Protein AF-A0A0L1J4V7-F1 (afdb_monomer)

pLDDT: mean 89.65, std 10.95, range [54.41, 98.38]

InterPro domains:
  IPR006683 Thioesterase domain [PF03061] (86-127)
  IPR029069 HotDog domain superfamily [SSF54637] (64-128)
  IPR052061 Post-transcriptional expression and antimicrobial biosynthesis protein [PTHR47260] (4-129)

Nearest PDB structures (foldseek):
  4v4w-assembly1_AQ  TM=3.925E-01  e=7.887E+00  Escherichia coli
  2qux-assembly5_N  TM=2.599E-01  e=7.887E+00  Pseudomonas phage PP7

Mean predicted aligned error: 4.89 Å

Structure (mmCIF, N/CA/C/O backbone):
data_AF-A0A0L1J4V7-F1
#
_entry.id   AF-A0A0L1J4V7-F1
#
loop_
_atom_site.group_PDB
_atom_site.id
_atom_site.type_symbol
_atom_site.label_atom_id
_atom_site.label_alt_id
_atom_site.label_comp_id
_atom_site.label_asym_id
_atom_site.label_entity_id
_atom_site.label_seq_id
_atom_site.pdbx_PDB_ins_code
_atom_site.Cartn_x
_atom_site.Cartn_y
_atom_site.Cartn_z
_atom_site.occupancy
_atom_site.B_iso_or_equiv
_atom_site.auth_seq_id
_atom_site.auth_comp_id
_atom_site.auth_asym_id
_atom_site.auth_atom_id
_atom_site.pdbx_PDB_model_num
ATOM 1 N N . MET A 1 1 ? -22.668 7.312 -6.102 1.00 55.62 1 MET A N 1
ATOM 2 C CA . MET A 1 1 ? -22.180 7.017 -4.737 1.00 55.62 1 MET A CA 1
ATOM 3 C C . MET A 1 1 ? -21.210 8.122 -4.354 1.00 55.62 1 MET A C 1
ATOM 5 O O . MET A 1 1 ? -20.442 8.531 -5.218 1.00 55.62 1 MET A O 1
ATOM 9 N N . SER A 1 2 ? -21.307 8.669 -3.142 1.00 59.50 2 SER A N 1
ATOM 10 C CA . SER A 1 2 ? -20.359 9.687 -2.667 1.00 59.50 2 SER A CA 1
ATOM 11 C C . SER A 1 2 ? -19.008 9.017 -2.413 1.00 59.50 2 SER A C 1
ATOM 13 O O . SER A 1 2 ? -18.972 7.986 -1.751 1.00 59.50 2 SER A O 1
ATOM 15 N N . ARG A 1 3 ? -17.918 9.555 -2.969 1.00 74.75 3 ARG A N 1
ATOM 16 C CA . ARG A 1 3 ? -16.557 9.065 -2.712 1.00 74.75 3 ARG A CA 1
ATOM 17 C C . ARG A 1 3 ? -16.031 9.768 -1.466 1.00 74.75 3 ARG A C 1
ATOM 19 O O . ARG A 1 3 ? -15.760 10.965 -1.511 1.00 74.75 3 ARG A O 1
ATOM 26 N N . GLN A 1 4 ? -15.934 9.040 -0.359 1.00 83.56 4 GLN A N 1
ATOM 27 C CA . GLN A 1 4 ? -15.401 9.539 0.906 1.00 83.56 4 GLN A CA 1
ATOM 28 C C . GLN A 1 4 ? -14.139 8.753 1.265 1.00 83.56 4 GLN A C 1
ATOM 30 O O . GLN A 1 4 ? -14.106 7.534 1.128 1.00 83.56 4 GLN A O 1
ATOM 35 N N . GLU A 1 5 ? -13.079 9.448 1.671 1.00 89.25 5 GLU A N 1
ATOM 36 C CA . GLU A 1 5 ? -11.852 8.805 2.149 1.00 89.25 5 GLU A CA 1
ATOM 37 C C . GLU A 1 5 ? -11.998 8.508 3.648 1.00 89.25 5 GLU A C 1
ATOM 39 O O . GLU A 1 5 ? -12.147 9.425 4.461 1.00 89.25 5 GLU A O 1
ATOM 44 N N . HIS A 1 6 ? -11.949 7.234 4.034 1.00 92.94 6 HIS A N 1
ATOM 45 C CA . HIS A 1 6 ? -12.172 6.788 5.414 1.00 92.94 6 HIS A CA 1
ATOM 46 C C . HIS A 1 6 ? -10.882 6.787 6.246 1.00 92.94 6 HIS A C 1
ATOM 48 O O . HIS A 1 6 ? -10.554 5.800 6.894 1.00 92.94 6 HIS A O 1
ATOM 54 N N . LEU A 1 7 ? -10.131 7.896 6.269 1.00 92.12 7 LEU A N 1
ATOM 55 C CA . LEU A 1 7 ? -8.852 7.991 7.010 1.00 92.12 7 LEU A CA 1
ATOM 56 C C . LEU A 1 7 ? -8.977 7.663 8.512 1.00 92.12 7 LEU A C 1
ATOM 58 O O . LEU A 1 7 ? -7.997 7.272 9.147 1.00 92.12 7 LEU A O 1
ATOM 62 N N . ILE A 1 8 ? -10.187 7.783 9.066 1.00 94.56 8 ILE A N 1
ATOM 63 C CA . ILE A 1 8 ? -10.526 7.372 10.434 1.00 94.56 8 ILE A CA 1
ATOM 64 C C . ILE A 1 8 ? -10.275 5.874 10.691 1.00 94.56 8 ILE A C 1
ATOM 66 O O . ILE A 1 8 ? -10.011 5.489 11.828 1.00 94.56 8 ILE A O 1
ATOM 70 N N . ASP A 1 9 ? -10.271 5.033 9.650 1.00 95.44 9 ASP A N 1
ATOM 71 C CA . ASP A 1 9 ? -9.957 3.602 9.750 1.00 95.44 9 ASP A CA 1
ATOM 72 C C . ASP A 1 9 ? -8.543 3.349 10.303 1.00 95.44 9 ASP A C 1
ATOM 74 O O . ASP A 1 9 ? -8.266 2.282 10.847 1.00 95.44 9 ASP A O 1
ATOM 78 N N . PHE A 1 10 ? -7.634 4.323 10.198 1.00 95.62 10 PHE A N 1
ATOM 79 C CA . PHE A 1 10 ? -6.272 4.212 10.718 1.00 95.62 10 PHE A CA 1
ATOM 80 C C . PHE A 1 10 ? -6.145 4.602 12.197 1.00 95.62 10 PHE A C 1
ATOM 82 O O . PHE A 1 10 ? -5.119 4.319 12.819 1.00 95.62 10 PHE A O 1
ATOM 89 N N . THR A 1 11 ? -7.154 5.252 12.781 1.00 96.38 11 THR A N 1
ATOM 90 C CA . THR A 1 11 ? -7.130 5.738 14.172 1.00 96.38 11 THR A CA 1
ATOM 91 C C . THR A 1 11 ? -6.989 4.627 15.216 1.00 96.38 11 THR A C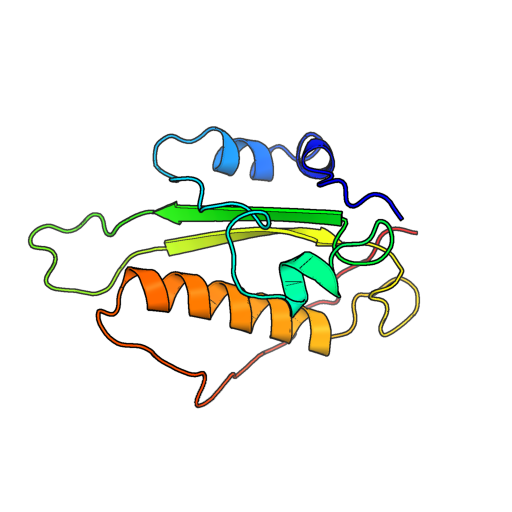 1
ATOM 93 O O . THR A 1 11 ? -6.191 4.805 16.137 1.00 96.38 11 THR A O 1
ATOM 96 N N . PRO A 1 12 ? -7.664 3.467 15.093 1.00 97.06 12 PRO A N 1
ATOM 97 C CA . PRO A 1 12 ? -7.548 2.391 16.079 1.00 97.06 12 PRO A CA 1
ATOM 98 C C . PRO A 1 12 ? -6.166 1.724 16.145 1.00 97.06 12 PRO A C 1
ATOM 100 O O . PRO A 1 12 ? -5.911 0.957 17.071 1.00 97.06 12 PRO A O 1
ATOM 103 N N . TYR A 1 13 ? -5.279 1.977 15.176 1.00 96.75 13 TYR A N 1
ATOM 104 C CA . TYR A 1 13 ? -4.004 1.279 15.032 1.00 96.75 13 TYR A CA 1
ATOM 105 C C . TYR A 1 13 ? -2.824 2.185 15.424 1.00 96.75 13 TYR A C 1
ATOM 107 O O . TYR A 1 13 ? -2.439 3.062 14.645 1.00 96.75 13 TYR A O 1
ATOM 115 N N . PRO A 1 14 ? -2.173 1.961 16.586 1.00 97.44 14 PRO A N 1
ATOM 116 C CA . PRO A 1 14 ? -1.080 2.821 17.049 1.00 97.44 14 PRO A CA 1
ATOM 117 C C . PRO A 1 14 ? 0.094 2.909 16.068 1.00 97.44 14 PRO A C 1
ATOM 119 O O . PRO A 1 14 ? 0.703 3.965 15.923 1.00 97.44 14 PRO A O 1
ATOM 122 N N . TRP A 1 15 ? 0.391 1.819 15.357 1.00 96.06 15 TRP A N 1
ATOM 123 C CA . TRP A 1 15 ? 1.467 1.784 14.365 1.00 96.06 15 TRP A CA 1
ATOM 124 C C . TRP A 1 15 ? 1.175 2.682 13.149 1.00 96.06 15 TRP A C 1
ATOM 126 O O . TRP A 1 15 ? 2.095 3.309 12.627 1.00 96.06 15 TRP A O 1
ATOM 136 N N . CYS A 1 16 ? -0.093 2.820 12.739 1.00 96.81 16 CYS A N 1
ATOM 137 C CA . CYS A 1 16 ? -0.486 3.787 11.712 1.00 96.81 16 CYS A CA 1
ATOM 138 C C . CYS A 1 16 ? -0.269 5.214 12.215 1.00 96.81 16 CYS A C 1
ATOM 140 O O . CYS A 1 16 ? 0.313 6.041 11.517 1.00 96.81 16 CYS A O 1
ATOM 142 N N . GLN A 1 17 ? -0.695 5.495 13.450 1.00 96.19 17 GLN A N 1
ATOM 143 C CA . GLN A 1 17 ? -0.568 6.824 14.050 1.00 96.19 17 GLN A CA 1
ATOM 144 C C . GLN A 1 17 ? 0.895 7.261 14.187 1.00 96.19 17 GLN A C 1
ATOM 146 O O . GLN A 1 17 ? 1.203 8.427 13.952 1.00 96.19 17 GLN A O 1
ATOM 151 N N . GLN A 1 18 ? 1.813 6.338 14.490 1.00 95.50 18 GLN A N 1
ATOM 152 C CA . GLN A 1 18 ? 3.257 6.613 14.506 1.00 95.50 18 GLN A CA 1
ATOM 153 C C . GLN A 1 18 ? 3.800 7.080 13.149 1.00 95.50 18 GLN A C 1
ATOM 155 O O . GLN A 1 18 ? 4.692 7.923 13.113 1.00 95.50 18 GLN A O 1
ATOM 160 N N . ILE A 1 19 ? 3.279 6.550 12.039 1.00 94.62 19 ILE A N 1
ATOM 161 C CA . ILE A 1 19 ? 3.656 6.996 10.691 1.00 94.62 19 ILE A CA 1
ATOM 162 C C . ILE A 1 19 ? 3.030 8.365 10.412 1.00 94.62 19 ILE A C 1
ATOM 164 O O . ILE A 1 19 ? 3.751 9.302 10.087 1.00 94.62 19 ILE A O 1
ATOM 168 N N . ILE A 1 20 ? 1.715 8.491 10.618 1.00 94.62 20 ILE A N 1
ATOM 169 C CA . ILE A 1 20 ? 0.927 9.695 10.305 1.00 94.62 20 ILE A CA 1
ATOM 170 C C . ILE A 1 20 ? 1.428 10.934 11.064 1.00 94.62 20 ILE A C 1
ATOM 172 O O . ILE A 1 20 ? 1.464 12.027 10.509 1.00 94.62 20 ILE A O 1
ATOM 176 N N . SER A 1 21 ? 1.791 10.776 12.338 1.00 94.81 21 SER A N 1
ATOM 177 C CA . SER A 1 21 ? 2.207 11.887 13.208 1.00 94.81 21 SER A CA 1
ATOM 178 C C . SER A 1 21 ? 3.694 12.229 13.129 1.00 94.81 21 SER A C 1
ATOM 180 O O . SER A 1 21 ? 4.116 13.253 13.668 1.00 94.81 21 SER A O 1
ATOM 182 N N . SER A 1 22 ? 4.510 11.380 12.503 1.00 94.50 22 SER A N 1
ATOM 183 C CA . SER A 1 22 ? 5.955 11.564 12.516 1.00 94.50 22 SER A CA 1
ATOM 184 C C . SER A 1 22 ? 6.385 12.604 11.477 1.00 94.50 22 SER A C 1
ATOM 186 O O . SER A 1 22 ? 6.076 12.460 10.295 1.00 94.50 22 SER A O 1
ATOM 188 N N . PRO A 1 23 ? 7.174 13.621 11.872 1.00 93.31 23 PRO A N 1
ATOM 189 C CA . PRO A 1 23 ? 7.609 14.684 10.966 1.00 93.31 23 PRO A CA 1
ATOM 190 C C . PRO A 1 23 ? 8.630 14.209 9.924 1.00 93.31 23 PRO A C 1
ATOM 192 O O . PRO A 1 23 ? 8.929 14.937 8.985 1.00 93.31 23 PRO A O 1
ATOM 195 N N . SER A 1 24 ? 9.191 13.005 10.088 1.00 92.38 24 SER A N 1
ATOM 196 C CA . SER A 1 24 ? 10.079 12.400 9.090 1.00 92.38 24 SER A CA 1
ATOM 197 C C . SER A 1 24 ? 9.329 11.862 7.871 1.00 92.38 24 SER A C 1
ATOM 199 O O . SER A 1 24 ? 9.968 11.550 6.870 1.00 92.38 24 SER A O 1
ATOM 201 N N . TRP A 1 25 ? 8.010 11.695 7.975 1.00 94.19 25 TRP A N 1
ATOM 202 C CA . TRP A 1 25 ? 7.152 11.195 6.911 1.00 94.19 25 TRP A CA 1
ATOM 203 C C . TRP A 1 25 ? 6.386 12.361 6.303 1.00 94.19 25 TRP A C 1
ATOM 205 O O . TRP A 1 25 ? 5.542 12.972 6.950 1.00 94.19 25 TRP A O 1
ATOM 215 N N . HIS A 1 26 ? 6.676 12.669 5.044 1.00 92.62 26 HIS A N 1
ATOM 216 C CA . HIS A 1 26 ? 5.979 13.704 4.298 1.00 92.62 26 HIS A 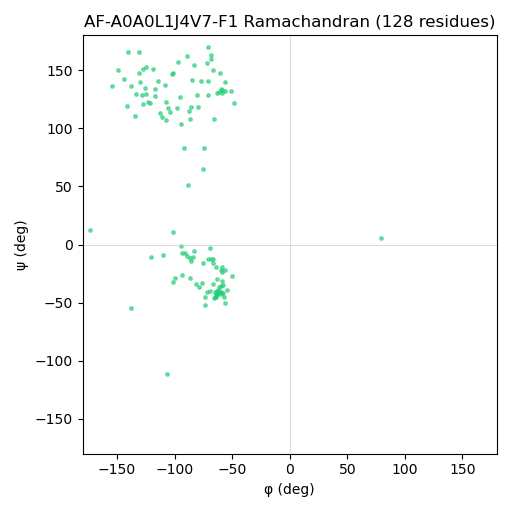CA 1
ATOM 217 C C . HIS A 1 26 ? 4.748 13.091 3.626 1.00 92.62 26 HIS A C 1
ATOM 219 O O . HIS A 1 26 ? 4.914 12.237 2.745 1.00 92.62 26 HIS A O 1
ATOM 225 N N . PRO A 1 27 ? 3.524 13.505 4.005 1.00 91.12 27 PRO A N 1
ATOM 226 C CA . PRO A 1 27 ? 2.314 13.038 3.347 1.00 91.12 27 PRO A CA 1
ATOM 227 C C . PRO A 1 27 ? 2.392 13.319 1.851 1.00 91.12 27 PRO A C 1
ATOM 229 O O . PRO A 1 27 ? 2.761 14.421 1.435 1.00 91.12 27 PRO A O 1
ATOM 232 N N . GLN A 1 28 ? 2.067 12.313 1.052 1.00 86.12 28 GLN A N 1
ATOM 233 C CA . GLN A 1 28 ? 1.947 12.473 -0.384 1.00 86.12 28 GLN A CA 1
ATOM 234 C C . GLN A 1 28 ? 0.574 13.017 -0.746 1.00 86.12 28 GLN A C 1
ATOM 236 O O . GLN A 1 28 ? -0.400 12.892 0.001 1.00 86.12 28 GLN A O 1
ATOM 241 N N . THR A 1 29 ? 0.525 13.677 -1.898 1.00 66.06 29 THR A N 1
ATOM 242 C CA . THR A 1 29 ? -0.699 14.215 -2.476 1.00 66.06 29 THR A CA 1
ATOM 243 C C . THR A 1 29 ? -1.783 13.136 -2.523 1.00 66.06 29 THR A C 1
ATOM 245 O O . THR A 1 29 ? -1.544 11.996 -2.911 1.00 66.06 29 THR A O 1
ATOM 248 N N . THR A 1 30 ? -2.980 13.493 -2.069 1.00 64.19 30 THR A N 1
ATOM 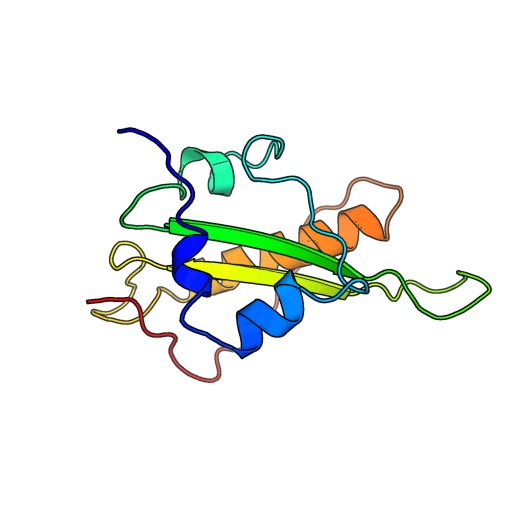249 C CA . THR A 1 30 ? -4.106 12.574 -1.879 1.00 64.19 30 THR A CA 1
ATOM 250 C C . THR A 1 30 ? -4.693 12.107 -3.214 1.00 64.19 30 THR A C 1
ATOM 252 O O . THR A 1 30 ? -4.431 12.679 -4.279 1.00 64.19 30 THR A O 1
ATOM 255 N N . ARG A 1 31 ? -5.589 11.111 -3.159 1.00 69.75 31 ARG A N 1
ATOM 256 C CA . ARG A 1 31 ? -6.367 10.632 -4.316 1.00 69.75 31 ARG A CA 1
ATOM 257 C C . ARG A 1 31 ? -7.064 11.739 -5.109 1.00 69.75 31 ARG A C 1
ATOM 259 O O . ARG A 1 31 ? -7.268 11.586 -6.303 1.00 69.75 31 ARG A O 1
ATOM 266 N N . SER A 1 32 ? -7.395 12.872 -4.492 1.00 65.31 32 SER A N 1
ATOM 267 C CA . SER A 1 32 ? -8.010 14.005 -5.197 1.00 65.31 32 SER A CA 1
ATOM 268 C C . SER A 1 32 ? -7.078 14.710 -6.189 1.00 65.31 32 SER A C 1
ATOM 270 O O . SER A 1 32 ? -7.543 15.520 -6.983 1.00 65.31 32 SER A O 1
ATOM 272 N N . THR A 1 33 ? -5.777 14.429 -6.138 1.00 69.31 33 THR A N 1
ATOM 273 C CA . THR A 1 33 ? -4.750 15.051 -6.991 1.00 69.31 33 THR A CA 1
ATOM 274 C C . THR A 1 33 ? -3.975 14.050 -7.847 1.00 69.31 33 THR A C 1
ATOM 276 O O . THR A 1 33 ? -3.260 14.463 -8.755 1.00 69.31 33 THR A O 1
ATOM 279 N N . SER A 1 34 ? -4.137 12.747 -7.595 1.00 80.00 34 SER A N 1
ATOM 280 C CA . SER A 1 34 ? -3.526 11.691 -8.405 1.00 80.00 34 SER A CA 1
ATOM 281 C C . SER A 1 34 ? -4.285 11.489 -9.721 1.00 80.00 34 SER A C 1
ATOM 283 O O . SER A 1 34 ? -5.517 11.503 -9.765 1.00 80.00 34 SER A O 1
ATOM 285 N N . THR A 1 35 ? -3.546 11.261 -10.806 1.00 81.56 35 THR A N 1
ATOM 286 C CA . THR A 1 35 ? -4.096 10.909 -12.125 1.00 81.56 35 THR A CA 1
ATOM 287 C C . THR A 1 35 ? -4.404 9.413 -12.255 1.00 81.56 35 THR A C 1
ATOM 289 O O . THR A 1 35 ? -5.006 8.997 -13.249 1.00 81.56 35 THR A O 1
ATOM 292 N N . ASN A 1 36 ? -4.052 8.597 -11.253 1.00 86.62 36 ASN A N 1
ATOM 293 C CA . ASN A 1 36 ? -4.287 7.157 -11.252 1.00 86.62 36 ASN A CA 1
ATOM 294 C C . ASN A 1 36 ? -5.772 6.822 -11.000 1.00 86.62 36 ASN A C 1
ATOM 296 O O . ASN A 1 36 ? -6.189 6.489 -9.889 1.00 86.62 36 ASN A O 1
ATOM 300 N N . ARG A 1 37 ? -6.587 6.862 -12.062 1.00 90.19 37 ARG A N 1
ATOM 301 C CA . ARG A 1 37 ? -8.041 6.588 -12.017 1.00 90.19 37 ARG A CA 1
ATOM 302 C C . ARG A 1 37 ? -8.407 5.198 -11.494 1.00 90.19 37 ARG A C 1
ATOM 304 O O . ARG A 1 37 ? -9.538 4.987 -11.048 1.00 90.19 37 ARG A O 1
ATOM 311 N N . LEU A 1 38 ? -7.477 4.246 -11.507 1.00 91.75 38 LEU A N 1
ATOM 312 C CA . LEU A 1 38 ? -7.702 2.945 -10.887 1.00 91.75 38 LEU A CA 1
ATOM 313 C C . LEU A 1 38 ? -7.895 3.104 -9.374 1.00 91.75 38 LEU A C 1
ATOM 315 O O . LEU A 1 38 ? -8.874 2.595 -8.834 1.00 91.75 38 LEU A O 1
ATOM 319 N N . PHE A 1 39 ? -7.050 3.897 -8.712 1.00 90.75 39 PHE A N 1
ATOM 320 C CA . PHE A 1 39 ? -7.134 4.164 -7.273 1.00 90.75 39 PHE A CA 1
ATOM 321 C C . PHE A 1 39 ? -8.067 5.323 -6.918 1.00 90.75 39 PHE A C 1
ATOM 323 O O . PHE A 1 39 ? -8.653 5.307 -5.839 1.00 90.75 39 PHE A O 1
ATOM 330 N N . THR A 1 40 ? -8.235 6.310 -7.803 1.00 89.38 40 THR A N 1
ATOM 331 C CA . THR A 1 40 ? -9.048 7.512 -7.537 1.00 89.38 40 THR A CA 1
ATOM 332 C C . THR A 1 40 ? -10.497 7.399 -8.019 1.00 89.38 40 THR A C 1
ATOM 334 O O . THR A 1 40 ? -11.325 8.257 -7.714 1.00 89.38 40 THR A O 1
ATOM 337 N N . GLU A 1 41 ? -10.854 6.332 -8.739 1.00 89.19 41 GLU A N 1
ATOM 338 C CA . GLU A 1 41 ? -12.234 6.107 -9.179 1.00 89.19 41 GLU A CA 1
ATOM 339 C C . GLU A 1 41 ? -12.691 4.660 -9.032 1.00 89.19 41 GLU A C 1
ATOM 341 O O . GLU A 1 41 ? -13.724 4.421 -8.413 1.00 89.19 41 GLU A O 1
ATOM 346 N N . THR A 1 42 ? -11.951 3.706 -9.603 1.00 93.25 42 THR A N 1
ATOM 347 C CA . THR A 1 42 ? -12.411 2.309 -9.720 1.00 93.25 42 THR A CA 1
ATOM 348 C C . THR A 1 42 ? -12.374 1.584 -8.377 1.00 93.25 42 THR A C 1
ATOM 350 O O . THR A 1 42 ? -13.332 0.916 -8.001 1.00 93.25 42 THR A O 1
ATOM 353 N N . LEU A 1 43 ? -11.276 1.737 -7.635 1.00 94.31 43 LEU A N 1
ATOM 354 C CA . LEU A 1 43 ? -11.063 1.093 -6.342 1.00 94.31 43 LEU A CA 1
ATOM 355 C C . LEU A 1 43 ? -11.475 1.976 -5.161 1.00 94.31 43 LEU A C 1
ATOM 357 O O . LEU A 1 43 ? -11.398 1.510 -4.025 1.00 94.31 43 LEU A O 1
ATOM 361 N N . TRP A 1 44 ? -11.947 3.203 -5.395 1.00 92.62 44 TRP A N 1
ATOM 362 C CA . TRP A 1 44 ? -12.408 4.101 -4.336 1.00 92.62 44 TRP A CA 1
ATOM 363 C C . TRP A 1 44 ? -13.912 3.953 -4.091 1.00 92.62 44 TRP A C 1
ATOM 365 O O . TRP A 1 44 ? -14.739 4.720 -4.592 1.00 92.62 44 TRP A O 1
ATOM 375 N N . THR A 1 45 ? -14.257 2.948 -3.292 1.00 92.69 45 THR A N 1
ATOM 376 C CA . THR A 1 45 ? -15.621 2.694 -2.818 1.00 92.69 45 THR A CA 1
ATOM 377 C C . THR A 1 45 ? -15.591 2.243 -1.359 1.00 92.69 45 THR A C 1
ATOM 379 O O . THR A 1 45 ? -14.546 1.824 -0.858 1.00 92.69 45 THR A O 1
ATOM 382 N N . ASP A 1 46 ? -16.749 2.257 -0.699 1.00 92.94 46 ASP A N 1
ATOM 383 C CA . ASP A 1 46 ? -16.892 1.788 0.686 1.00 92.94 46 ASP A CA 1
ATOM 384 C C . ASP A 1 46 ? -16.667 0.276 0.847 1.00 92.94 46 ASP A C 1
ATOM 386 O O . ASP A 1 46 ? -16.455 -0.198 1.959 1.00 92.94 46 ASP A O 1
ATOM 390 N N . VAL A 1 47 ? -16.695 -0.490 -0.248 1.00 94.31 47 VAL A N 1
ATOM 391 C CA . VAL A 1 47 ? -16.509 -1.949 -0.225 1.00 94.31 47 VAL A CA 1
ATOM 392 C C . VAL A 1 47 ? -15.184 -2.393 -0.842 1.00 94.31 47 VAL A C 1
ATOM 394 O O . VAL A 1 47 ? -14.833 -3.557 -0.706 1.00 94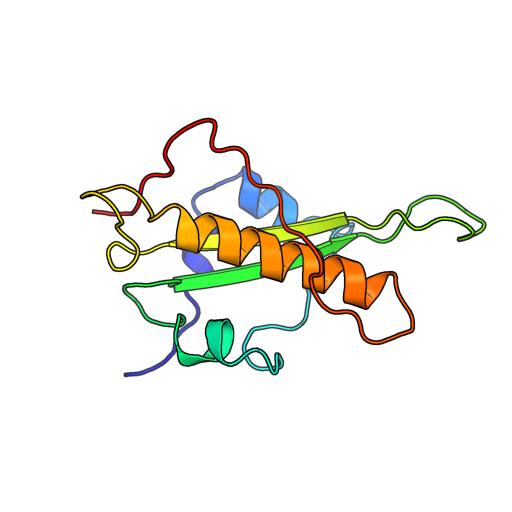.31 47 VAL A O 1
ATOM 397 N N . THR A 1 48 ? -14.427 -1.497 -1.482 1.00 95.56 48 THR A N 1
ATOM 398 C CA . THR A 1 48 ? -13.111 -1.798 -2.070 1.00 95.56 48 THR A CA 1
ATOM 399 C C . THR A 1 48 ? -11.982 -1.198 -1.232 1.00 95.56 48 THR A C 1
ATOM 401 O O . THR A 1 48 ? -11.752 -1.660 -0.121 1.00 95.56 48 THR A O 1
ATOM 404 N N . ILE A 1 49 ? -11.250 -0.192 -1.717 1.00 95.19 49 ILE A N 1
ATOM 405 C CA . ILE A 1 49 ? -10.256 0.523 -0.918 1.00 95.19 49 ILE A CA 1
ATOM 406 C C . ILE A 1 49 ? -10.908 1.773 -0.324 1.00 95.19 49 ILE A C 1
ATOM 408 O O . ILE A 1 49 ? -11.065 2.796 -1.001 1.00 95.19 49 ILE A O 1
ATOM 412 N N . ARG A 1 50 ? -11.227 1.684 0.967 1.00 94.62 50 ARG A N 1
ATOM 413 C CA . ARG A 1 50 ? -11.957 2.698 1.740 1.00 94.62 50 ARG A CA 1
ATOM 414 C C . ARG A 1 50 ? -11.086 3.896 2.112 1.00 94.62 50 ARG A C 1
ATOM 416 O O . ARG A 1 50 ? -11.581 5.018 2.183 1.00 94.62 50 ARG A O 1
ATOM 423 N N . ALA A 1 51 ? -9.797 3.655 2.345 1.00 93.00 51 ALA A N 1
ATOM 424 C CA . ALA A 1 51 ? -8.827 4.687 2.693 1.00 93.00 51 ALA A CA 1
ATOM 425 C C . ALA A 1 51 ? -7.453 4.396 2.079 1.00 93.00 51 ALA A C 1
ATOM 427 O O . ALA A 1 51 ? -7.018 3.242 2.053 1.00 93.00 51 ALA A O 1
ATOM 428 N N . HIS A 1 52 ? -6.763 5.441 1.637 1.00 90.94 52 HIS A N 1
ATOM 429 C CA . HIS A 1 52 ? -5.405 5.398 1.100 1.00 90.94 52 HIS A CA 1
ATOM 430 C C . HIS A 1 52 ? -4.611 6.618 1.573 1.00 90.94 52 HIS A C 1
ATOM 432 O O . HIS A 1 52 ? -4.969 7.755 1.260 1.00 90.94 52 HIS A O 1
ATOM 438 N N . ALA A 1 53 ? -3.522 6.396 2.305 1.00 91.62 53 ALA A N 1
ATOM 439 C CA . ALA A 1 53 ? -2.635 7.460 2.767 1.00 91.62 53 ALA A CA 1
ATOM 440 C C . ALA A 1 53 ? -1.176 7.071 2.532 1.00 91.62 53 ALA A C 1
ATOM 442 O O . ALA A 1 53 ? -0.664 6.163 3.189 1.00 91.62 53 ALA A O 1
ATOM 443 N N . SER A 1 54 ? -0.527 7.761 1.597 1.00 92.69 54 SER A N 1
ATOM 444 C CA . SER A 1 54 ? 0.878 7.541 1.273 1.00 92.69 54 SER A CA 1
ATOM 445 C C . SER A 1 54 ? 1.780 8.596 1.908 1.00 92.69 54 SER A C 1
ATOM 447 O O . SER A 1 54 ? 1.396 9.756 2.086 1.00 92.69 54 SER A O 1
ATOM 449 N N . PHE A 1 55 ? 2.990 8.181 2.262 1.00 94.06 55 PHE A N 1
ATOM 450 C CA . PHE A 1 55 ? 4.003 8.979 2.929 1.00 94.06 55 PHE A CA 1
ATOM 451 C C . PHE A 1 55 ? 5.366 8.696 2.313 1.00 94.06 55 PHE A C 1
ATOM 453 O O . PHE A 1 55 ? 5.736 7.540 2.139 1.00 94.06 55 PHE A O 1
ATOM 460 N N . TYR A 1 56 ? 6.147 9.741 2.066 1.00 94.12 56 TYR A N 1
ATOM 461 C CA . TYR A 1 56 ? 7.518 9.633 1.580 1.00 94.12 56 TYR A CA 1
ATOM 462 C C . TYR A 1 56 ? 8.491 10.154 2.627 1.00 94.12 56 TYR A C 1
ATOM 464 O O . TYR A 1 56 ? 8.245 11.178 3.270 1.00 94.12 56 TYR A O 1
ATOM 472 N N . LYS A 1 57 ? 9.623 9.480 2.761 1.00 93.31 57 LYS A N 1
ATOM 473 C CA . LYS A 1 57 ? 10.761 9.940 3.543 1.00 93.31 57 LYS A CA 1
ATOM 474 C C . LYS A 1 57 ? 11.980 10.038 2.623 1.00 93.31 57 LYS A C 1
ATOM 476 O O . LYS A 1 57 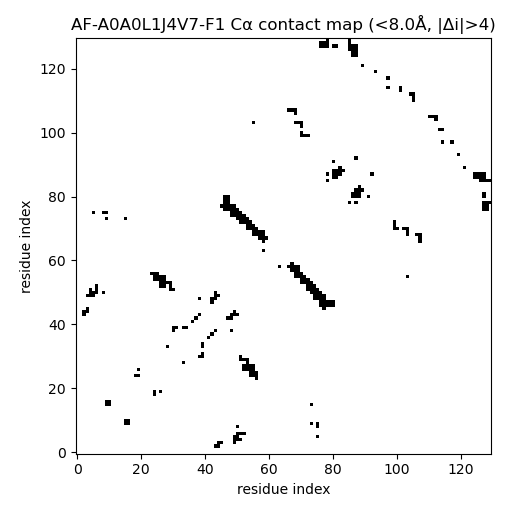? 12.353 9.018 2.046 1.00 93.31 57 LYS A O 1
ATOM 481 N N . PRO A 1 58 ? 12.610 11.219 2.494 1.00 89.62 58 PRO A N 1
ATOM 482 C CA . PRO A 1 58 ? 13.788 11.381 1.654 1.00 89.62 58 PRO A CA 1
ATOM 483 C C . PRO A 1 58 ? 15.004 10.630 2.220 1.00 89.62 58 PRO A C 1
ATOM 485 O O . PRO A 1 58 ? 15.055 10.359 3.429 1.00 89.62 58 PRO A O 1
ATOM 488 N N . PRO A 1 59 ? 16.012 10.339 1.377 1.00 85.62 59 PRO A N 1
ATOM 489 C CA . PRO A 1 59 ? 17.268 9.752 1.822 1.00 85.62 59 PRO A CA 1
ATOM 490 C C . PRO A 1 59 ? 17.941 10.614 2.899 1.00 85.62 59 PRO A C 1
ATOM 492 O O . PRO A 1 59 ? 17.982 11.840 2.806 1.00 85.62 59 PRO A O 1
ATOM 495 N N . THR A 1 60 ? 18.524 9.978 3.915 1.00 75.50 60 THR A N 1
ATOM 496 C CA . THR A 1 60 ? 19.250 10.672 4.996 1.00 75.50 60 THR A CA 1
ATOM 497 C C . THR A 1 60 ? 20.713 10.999 4.670 1.00 75.50 60 THR A C 1
ATOM 499 O O . THR A 1 60 ? 21.346 11.728 5.431 1.00 75.50 60 THR A O 1
ATOM 502 N N . ALA A 1 61 ? 21.280 10.467 3.582 1.00 65.88 61 ALA A N 1
ATOM 503 C CA . ALA A 1 61 ? 22.689 10.662 3.230 1.00 65.88 61 ALA A CA 1
ATOM 504 C C . ALA A 1 61 ? 22.930 11.972 2.453 1.00 65.88 61 ALA A C 1
ATOM 506 O O . ALA A 1 61 ? 22.135 12.366 1.603 1.0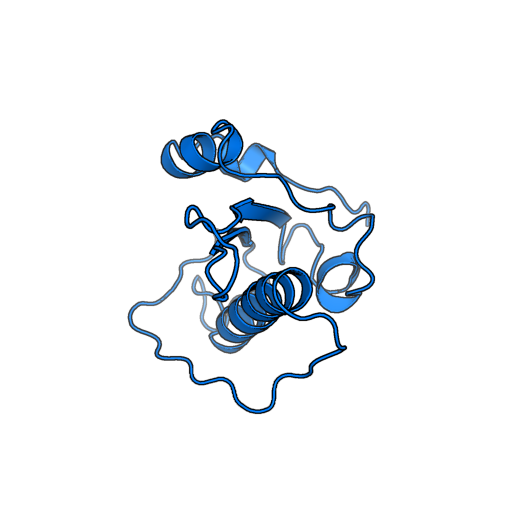0 65.88 61 ALA A O 1
ATOM 507 N N . SER A 1 62 ? 24.050 12.644 2.741 1.00 55.66 62 SER A N 1
ATOM 508 C CA . SER A 1 62 ? 24.566 13.790 1.978 1.00 55.66 62 SER A CA 1
ATOM 509 C C . SER A 1 62 ? 26.013 13.510 1.543 1.00 55.66 62 SER A C 1
ATOM 511 O O . SER A 1 62 ? 26.822 13.167 2.406 1.00 55.66 62 SER A O 1
ATOM 513 N N . PRO A 1 63 ? 26.375 13.680 0.255 1.00 59.41 63 PRO A N 1
ATOM 514 C CA . PRO A 1 63 ? 25.543 14.196 -0.835 1.00 59.41 63 PRO A CA 1
ATOM 515 C C . PRO A 1 63 ? 24.459 13.193 -1.288 1.00 59.41 63 PRO A C 1
ATOM 517 O O . PRO A 1 63 ? 24.626 11.991 -1.092 1.00 59.41 63 PRO A O 1
ATOM 520 N N . PRO A 1 64 ? 23.355 13.665 -1.901 1.00 58.06 64 PRO A N 1
ATOM 521 C CA . PRO A 1 64 ? 22.320 12.815 -2.489 1.00 58.06 64 PRO A CA 1
ATOM 522 C C . PRO A 1 64 ? 22.832 12.224 -3.812 1.00 58.06 64 PRO A C 1
ATOM 524 O O . PRO A 1 64 ? 22.385 12.587 -4.896 1.00 58.06 64 PRO A O 1
ATOM 527 N N . THR A 1 65 ? 23.865 11.389 -3.743 1.00 54.41 65 THR A N 1
ATOM 528 C CA . THR A 1 65 ? 24.424 10.679 -4.903 1.00 54.41 65 THR A CA 1
ATOM 529 C C . THR A 1 65 ? 23.785 9.309 -5.111 1.00 54.41 65 THR A C 1
ATOM 531 O O . THR A 1 65 ? 24.037 8.686 -6.136 1.00 54.41 65 THR A O 1
ATOM 534 N N . GLU A 1 66 ? 22.943 8.852 -4.181 1.00 56.38 66 GLU A N 1
ATOM 535 C CA . GLU A 1 66 ? 22.285 7.546 -4.236 1.00 56.38 66 GLU A CA 1
ATOM 536 C C . GLU A 1 66 ? 20.775 7.671 -4.010 1.00 56.38 66 GLU A C 1
ATOM 538 O O . GLU A 1 66 ? 20.319 8.431 -3.153 1.00 56.38 66 GLU A O 1
ATOM 543 N N . THR A 1 67 ? 20.014 6.898 -4.787 1.00 66.19 67 THR A N 1
ATOM 544 C CA . THR A 1 67 ? 18.597 6.614 -4.540 1.00 66.19 67 THR A CA 1
ATOM 545 C C . THR A 1 67 ? 18.449 5.959 -3.171 1.00 66.19 67 THR A C 1
ATOM 547 O O . THR A 1 67 ? 19.188 5.020 -2.864 1.00 66.19 67 THR A O 1
ATOM 550 N N . GLY A 1 68 ? 17.508 6.414 -2.351 1.00 79.44 68 GLY A N 1
ATOM 551 C CA . GLY A 1 68 ? 17.415 5.922 -0.971 1.00 79.44 68 GLY A CA 1
ATOM 552 C C . GLY A 1 68 ? 16.212 6.399 -0.167 1.00 79.44 68 GLY A C 1
ATOM 553 O O . GLY A 1 68 ? 16.213 6.250 1.056 1.00 79.44 68 GLY A O 1
ATOM 554 N N . GLY A 1 69 ? 15.218 7.002 -0.819 1.00 90.38 69 GLY A N 1
ATOM 555 C CA . GLY A 1 69 ? 13.956 7.335 -0.176 1.00 90.38 69 GLY A CA 1
ATOM 556 C C . GLY A 1 69 ? 13.134 6.093 0.177 1.00 90.38 69 GLY A C 1
ATOM 557 O O . GLY A 1 69 ? 13.356 4.995 -0.334 1.00 90.38 69 GLY A O 1
ATOM 558 N N . GLU A 1 70 ? 12.155 6.273 1.058 1.00 93.44 70 GLU A N 1
ATOM 559 C CA . GLU A 1 70 ? 11.195 5.236 1.446 1.00 93.44 70 GLU A CA 1
ATOM 560 C C . GLU A 1 70 ? 9.776 5.767 1.233 1.00 93.44 70 GLU A C 1
ATOM 562 O O . GLU A 1 70 ? 9.468 6.892 1.632 1.00 93.44 70 GLU A O 1
ATOM 567 N N . VAL A 1 71 ? 8.906 4.950 0.639 1.00 93.94 71 VAL A N 1
ATOM 568 C CA . VAL A 1 71 ? 7.460 5.198 0.599 1.00 93.94 71 VAL A CA 1
ATOM 569 C C . VAL A 1 71 ? 6.757 4.215 1.525 1.00 93.94 71 VAL A C 1
ATOM 571 O O . VAL A 1 71 ? 7.066 3.023 1.550 1.00 93.94 71 VAL A O 1
ATOM 574 N N . ARG A 1 72 ? 5.787 4.720 2.284 1.00 94.94 72 ARG A N 1
ATOM 575 C CA . ARG A 1 72 ? 4.855 3.921 3.074 1.00 94.94 72 ARG A CA 1
ATOM 576 C C . ARG A 1 72 ? 3.442 4.242 2.664 1.00 94.94 72 ARG A C 1
ATOM 578 O O . ARG A 1 72 ? 3.002 5.376 2.819 1.00 94.94 72 ARG A O 1
ATOM 585 N N . LEU A 1 73 ? 2.725 3.210 2.245 1.00 94.44 73 LEU A N 1
ATOM 586 C CA . LEU A 1 73 ? 1.316 3.306 1.936 1.00 94.44 73 LEU A CA 1
ATOM 587 C C . LEU A 1 73 ? 0.474 2.611 3.016 1.00 94.44 73 LEU A C 1
ATOM 589 O O . LEU A 1 73 ? 0.633 1.419 3.282 1.00 94.44 73 LEU A O 1
ATOM 593 N N . LEU A 1 74 ? -0.440 3.362 3.630 1.00 95.25 74 LEU A N 1
ATOM 594 C CA . LEU A 1 74 ? -1.496 2.841 4.492 1.00 95.25 74 LEU A CA 1
ATOM 595 C C . LEU A 1 74 ? -2.773 2.655 3.675 1.00 95.25 74 LEU A C 1
ATOM 597 O O . LEU A 1 74 ? -3.250 3.595 3.037 1.00 95.25 74 LEU A O 1
ATOM 601 N N . VAL A 1 75 ? -3.347 1.452 3.729 1.00 94.94 75 VAL A N 1
ATOM 602 C CA . VAL A 1 75 ? -4.550 1.088 2.970 1.00 94.94 75 VAL A CA 1
ATOM 603 C C . VAL A 1 75 ? -5.598 0.493 3.902 1.00 94.94 75 VAL A C 1
ATOM 605 O O . VAL A 1 75 ? -5.309 -0.444 4.644 1.00 94.94 75 VAL A O 1
ATOM 608 N N . SER A 1 76 ? -6.824 1.012 3.843 1.00 95.75 76 SER A N 1
ATOM 609 C CA . SER A 1 76 ? -8.001 0.377 4.441 1.00 95.75 76 SER A CA 1
ATOM 610 C C . SER A 1 76 ? -8.754 -0.400 3.367 1.00 95.75 76 SER A C 1
ATOM 612 O O . SER A 1 76 ? -9.229 0.177 2.385 1.00 95.75 76 SER A O 1
ATOM 614 N N . LEU A 1 77 ? -8.836 -1.716 3.550 1.00 96.81 77 LEU A N 1
ATOM 615 C CA . LEU A 1 77 ? -9.525 -2.632 2.645 1.00 96.81 77 LEU A CA 1
ATOM 616 C C . LEU A 1 77 ? -11.000 -2.793 3.041 1.00 96.81 77 LEU A C 1
ATOM 618 O O . LEU A 1 77 ? -11.394 -2.502 4.172 1.00 96.81 77 LEU A O 1
ATOM 622 N N . GLY A 1 78 ? -11.799 -3.285 2.104 1.00 96.25 78 GLY A N 1
ATOM 623 C CA . GLY A 1 78 ? -13.186 -3.701 2.267 1.00 96.25 78 GLY A CA 1
ATOM 624 C C . GLY A 1 78 ? -13.411 -5.094 1.671 1.00 96.25 78 GLY A C 1
ATOM 625 O O . GLY A 1 78 ? -12.576 -5.600 0.916 1.00 96.25 78 GLY A O 1
ATOM 626 N N . ALA A 1 79 ? -14.542 -5.712 2.018 1.00 96.19 79 ALA A N 1
ATOM 627 C CA . ALA A 1 79 ? -14.891 -7.092 1.652 1.00 96.19 79 ALA A CA 1
ATOM 628 C C . ALA A 1 79 ? -15.056 -7.331 0.136 1.00 96.19 79 ALA A C 1
ATOM 630 O O . ALA A 1 79 ? -14.964 -8.451 -0.353 1.00 96.19 79 ALA A O 1
ATOM 631 N N . GLY A 1 80 ? -15.272 -6.276 -0.651 1.00 96.44 80 GLY A N 1
ATOM 632 C CA . GLY A 1 80 ? -15.373 -6.354 -2.110 1.00 96.44 80 GLY A CA 1
ATOM 633 C C . GLY A 1 80 ? -14.054 -6.686 -2.815 1.00 96.44 80 GLY A C 1
ATOM 634 O O . GLY A 1 80 ? -14.041 -6.812 -4.036 1.00 96.44 80 GLY A O 1
ATOM 635 N N . LEU A 1 81 ? -12.947 -6.810 -2.074 1.00 97.31 81 LEU A N 1
ATOM 636 C CA . LEU A 1 81 ? -11.631 -7.200 -2.590 1.00 97.31 81 LEU A CA 1
ATOM 637 C C . LEU A 1 81 ? -11.290 -8.667 -2.311 1.00 97.31 81 LEU A C 1
ATOM 639 O O . LEU A 1 81 ? -10.137 -9.062 -2.497 1.00 97.31 81 LEU A O 1
ATOM 643 N N . ASP A 1 82 ? -12.253 -9.464 -1.855 1.00 97.44 82 ASP A N 1
ATOM 644 C CA . ASP A 1 82 ? -12.061 -10.882 -1.576 1.00 97.44 82 ASP A CA 1
ATOM 645 C C . ASP A 1 82 ? -11.673 -11.666 -2.836 1.00 97.44 82 ASP A C 1
ATOM 647 O O . ASP A 1 82 ? -12.315 -11.574 -3.881 1.00 97.44 82 ASP A O 1
ATOM 651 N N . GLY A 1 83 ? -10.625 -12.485 -2.731 1.00 93.75 83 GLY A N 1
ATOM 652 C CA . GLY A 1 83 ? -10.350 -13.559 -3.697 1.00 93.75 83 GLY A CA 1
ATOM 653 C C . GLY A 1 83 ? -10.814 -14.923 -3.194 1.00 93.75 83 GLY A C 1
ATOM 654 O O . GLY A 1 83 ? -11.186 -15.797 -3.972 1.00 93.75 83 GLY A O 1
ATOM 655 N N . HIS A 1 84 ? -10.821 -15.076 -1.875 1.00 94.75 84 HIS A N 1
ATOM 656 C CA . HIS A 1 84 ? -11.503 -16.115 -1.120 1.00 94.75 84 HIS A CA 1
ATOM 657 C C . HIS A 1 84 ? -12.279 -15.400 -0.006 1.00 94.75 84 HIS A C 1
ATOM 659 O O . HIS A 1 84 ? -11.775 -14.381 0.467 1.00 94.75 84 HIS A O 1
ATOM 665 N N . PRO A 1 85 ? -13.447 -15.897 0.441 1.00 95.31 85 PRO A N 1
ATOM 666 C CA . PRO A 1 85 ? -14.208 -15.245 1.505 1.00 95.31 85 PRO A CA 1
ATOM 667 C C . PRO A 1 85 ? -13.347 -14.868 2.724 1.00 95.31 85 PRO A C 1
ATOM 669 O O . PRO A 1 85 ? -12.695 -15.731 3.316 1.00 95.31 85 PRO A O 1
ATOM 672 N N . GLY A 1 86 ? -13.329 -13.582 3.075 1.00 96.12 86 GLY A N 1
ATOM 673 C CA . GLY A 1 86 ? -12.566 -13.013 4.190 1.00 96.12 86 GLY A CA 1
ATOM 674 C C . GLY A 1 86 ? -11.073 -12.787 3.927 1.00 96.12 86 GLY A C 1
ATOM 675 O O . GLY A 1 86 ? -10.346 -12.415 4.852 1.00 96.12 86 GLY A O 1
ATOM 676 N N . TYR A 1 87 ? -10.586 -13.007 2.701 1.00 98.00 87 TYR A N 1
ATOM 677 C CA . TYR A 1 87 ? -9.189 -12.782 2.332 1.00 98.00 87 TYR A CA 1
ATOM 678 C C . TYR A 1 87 ? -9.043 -12.019 1.019 1.00 98.00 87 TYR A C 1
ATOM 680 O O . TYR A 1 87 ? -9.553 -12.422 -0.030 1.00 98.00 87 TYR A O 1
ATOM 688 N N . CYS A 1 88 ? -8.226 -10.968 1.059 1.00 98.25 88 CYS A N 1
ATOM 689 C CA . CYS A 1 88 ? -7.959 -10.112 -0.086 1.00 98.25 88 CYS A CA 1
ATOM 690 C C . CYS A 1 88 ? -7.345 -10.911 -1.245 1.00 98.25 88 CYS A C 1
ATOM 692 O O . CYS A 1 88 ? -6.413 -11.701 -1.063 1.00 98.25 88 CYS A O 1
ATOM 694 N N . HIS A 1 89 ? -7.860 -10.690 -2.452 1.00 98.25 89 HIS A N 1
ATOM 695 C CA . HIS A 1 89 ? -7.370 -11.313 -3.670 1.00 98.25 89 HIS A CA 1
ATOM 696 C C . HIS A 1 89 ? -5.888 -10.976 -3.883 1.00 98.25 89 HIS A C 1
ATOM 698 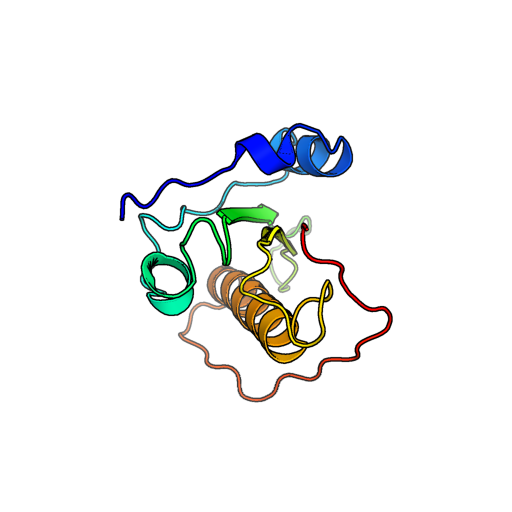O O . HIS A 1 89 ? -5.497 -9.809 -3.876 1.00 98.25 89 HIS A O 1
ATOM 704 N N . GLY A 1 90 ? -5.052 -11.986 -4.149 1.00 98.25 90 GLY A N 1
ATOM 705 C CA . GLY A 1 90 ? -3.606 -11.788 -4.323 1.00 98.25 90 GLY A CA 1
ATOM 706 C C . GLY A 1 90 ? -3.267 -10.742 -5.392 1.00 98.25 90 GLY A C 1
ATOM 707 O O . GLY A 1 90 ? -2.422 -9.885 -5.173 1.00 98.25 90 GLY A O 1
ATOM 708 N N . GLY A 1 91 ? -4.008 -10.725 -6.504 1.00 98.25 91 GLY A N 1
ATOM 709 C CA . GLY A 1 91 ? -3.861 -9.702 -7.548 1.00 98.25 91 GLY A CA 1
ATOM 710 C C . GLY A 1 91 ? -4.086 -8.258 -7.072 1.00 98.25 91 GLY A C 1
ATOM 711 O O . GLY A 1 91 ? -3.424 -7.359 -7.576 1.00 98.25 91 GLY A O 1
ATOM 712 N N . ILE A 1 92 ? -4.948 -8.030 -6.073 1.00 98.00 92 ILE A N 1
ATOM 713 C CA . ILE A 1 92 ? -5.139 -6.698 -5.478 1.00 98.00 92 ILE A CA 1
ATOM 714 C C . ILE A 1 92 ? -3.927 -6.314 -4.630 1.00 98.00 92 ILE A C 1
ATOM 716 O O . ILE A 1 92 ? -3.454 -5.187 -4.710 1.00 98.00 92 ILE A O 1
ATOM 720 N N . LEU A 1 93 ? -3.374 -7.258 -3.866 1.00 98.00 93 LEU A N 1
ATOM 721 C CA . LEU A 1 93 ? -2.153 -7.021 -3.096 1.00 98.00 93 LEU A CA 1
ATOM 722 C C . LEU A 1 93 ? -0.957 -6.712 -4.012 1.00 98.00 93 LEU A C 1
ATOM 724 O O . LEU A 1 93 ? -0.207 -5.782 -3.731 1.00 98.00 93 LEU A O 1
ATOM 728 N N . ALA A 1 94 ? -0.793 -7.447 -5.119 1.00 98.38 94 ALA A N 1
ATOM 729 C CA . ALA A 1 94 ? 0.232 -7.138 -6.122 1.00 98.38 94 ALA A CA 1
ATOM 730 C C . ALA A 1 94 ? 0.049 -5.743 -6.729 1.00 98.38 94 ALA A C 1
ATOM 732 O O . ALA A 1 94 ? 1.024 -5.015 -6.863 1.00 98.38 94 ALA A O 1
ATOM 733 N N . LEU A 1 95 ? -1.188 -5.361 -7.047 1.00 97.19 95 LEU A N 1
ATOM 734 C CA . LEU A 1 95 ? -1.519 -4.034 -7.564 1.00 97.19 95 LEU A CA 1
ATOM 735 C C . LEU A 1 95 ? -1.191 -2.912 -6.566 1.00 97.19 95 LEU A C 1
ATOM 737 O O . LEU A 1 95 ? -0.680 -1.875 -6.969 1.00 97.19 95 LEU A O 1
ATOM 741 N N . ILE A 1 96 ? -1.425 -3.120 -5.267 1.00 96.06 96 ILE A N 1
ATOM 742 C CA . ILE A 1 96 ? -1.033 -2.154 -4.226 1.00 96.06 96 ILE A CA 1
ATOM 743 C C . ILE A 1 96 ? 0.495 -2.017 -4.167 1.00 96.06 96 ILE A C 1
ATOM 745 O O . ILE A 1 96 ? 1.003 -0.903 -4.039 1.00 96.06 96 ILE A O 1
ATOM 749 N N . PHE A 1 97 ? 1.239 -3.124 -4.281 1.00 96.88 97 PHE A N 1
ATOM 750 C CA . PHE A 1 97 ? 2.702 -3.067 -4.354 1.00 96.88 97 PHE A CA 1
ATOM 751 C C . PHE A 1 97 ? 3.196 -2.332 -5.601 1.00 96.88 97 PHE A C 1
ATOM 753 O O . PHE A 1 97 ? 4.111 -1.525 -5.479 1.00 96.88 97 PHE A O 1
ATOM 760 N N . ASP A 1 98 ? 2.600 -2.593 -6.766 1.00 96.38 98 ASP A N 1
ATOM 761 C CA . ASP A 1 98 ? 2.943 -1.920 -8.023 1.00 96.38 98 ASP A CA 1
ATOM 762 C C . ASP A 1 98 ? 2.807 -0.395 -7.896 1.00 96.38 98 ASP A C 1
ATOM 764 O O . ASP A 1 98 ? 3.769 0.330 -8.141 1.00 96.38 98 ASP A O 1
ATOM 768 N N . ASP A 1 99 ? 1.664 0.080 -7.395 1.00 92.94 99 ASP A N 1
ATOM 769 C CA . ASP A 1 99 ? 1.394 1.511 -7.200 1.00 92.94 99 ASP A CA 1
ATOM 770 C C . ASP A 1 99 ? 2.334 2.145 -6.159 1.00 92.94 99 ASP A C 1
ATOM 772 O O . ASP A 1 99 ? 2.924 3.194 -6.399 1.00 92.94 99 ASP A O 1
ATOM 776 N N . THR A 1 100 ? 2.583 1.458 -5.037 1.00 93.69 100 THR A N 1
ATOM 777 C CA . THR A 1 100 ? 3.504 1.955 -3.993 1.00 93.69 100 THR A CA 1
ATOM 778 C C . THR A 1 100 ? 4.940 2.087 -4.513 1.00 93.69 100 THR A C 1
ATOM 780 O O . THR A 1 100 ? 5.651 3.035 -4.176 1.00 93.69 100 THR A O 1
ATOM 783 N N . ILE A 1 101 ? 5.395 1.127 -5.325 1.00 93.88 101 ILE A N 1
ATOM 784 C CA . ILE A 1 101 ? 6.727 1.167 -5.940 1.00 93.88 101 ILE A CA 1
ATOM 785 C C . ILE A 1 101 ? 6.780 2.277 -6.990 1.00 93.88 101 ILE A C 1
ATOM 787 O O . ILE A 1 101 ? 7.782 2.989 -7.052 1.00 93.88 101 ILE A O 1
ATOM 791 N N . HIS A 1 102 ? 5.717 2.458 -7.777 1.00 91.88 102 HIS A N 1
ATOM 792 C CA . HIS A 1 102 ? 5.617 3.557 -8.732 1.00 91.88 102 HIS A CA 1
ATOM 793 C C . HIS A 1 102 ? 5.761 4.919 -8.044 1.00 91.88 102 HIS A C 1
ATOM 795 O O . HIS A 1 102 ? 6.565 5.731 -8.498 1.00 91.88 102 HIS A O 1
ATOM 801 N N . GLU A 1 103 ? 5.083 5.139 -6.912 1.00 90.75 103 GLU A N 1
ATOM 802 C CA . GLU A 1 103 ? 5.227 6.378 -6.140 1.00 90.75 103 GLU A CA 1
ATOM 803 C C . GLU A 1 103 ? 6.677 6.631 -5.701 1.00 90.75 103 GLU A C 1
ATOM 805 O O . GLU A 1 103 ? 7.161 7.759 -5.785 1.00 90.75 103 GLU A O 1
ATOM 810 N N . LEU A 1 104 ? 7.403 5.596 -5.259 1.00 91.62 104 LEU A N 1
ATOM 811 C CA . LEU A 1 104 ? 8.818 5.741 -4.901 1.00 91.62 104 LEU A CA 1
ATOM 812 C C . LEU A 1 104 ? 9.668 6.094 -6.126 1.00 91.62 104 LEU A C 1
ATOM 814 O O . LEU A 1 104 ? 10.506 6.993 -6.068 1.00 91.62 104 LEU A O 1
ATOM 818 N N . VAL A 1 105 ? 9.443 5.404 -7.242 1.00 91.00 105 VAL A N 1
ATOM 819 C CA . VAL A 1 105 ? 10.162 5.638 -8.497 1.00 91.00 105 VAL A CA 1
ATOM 820 C C . VAL A 1 105 ? 9.934 7.063 -9.007 1.00 91.00 105 VAL A C 1
ATOM 822 O O . VAL A 1 105 ? 10.894 7.703 -9.422 1.00 91.00 105 VAL A O 1
ATOM 825 N N . GLU A 1 106 ? 8.713 7.592 -8.914 1.00 88.69 106 GLU A N 1
ATOM 826 C CA . GLU A 1 106 ? 8.389 8.970 -9.306 1.00 88.69 106 GLU A CA 1
ATOM 827 C C . GLU A 1 106 ? 9.139 10.017 -8.459 1.00 88.69 106 GLU A C 1
ATOM 829 O O . GLU A 1 106 ? 9.459 11.100 -8.948 1.00 88.69 106 GLU A O 1
ATOM 834 N N . LYS A 1 107 ? 9.459 9.712 -7.193 1.00 87.31 107 LYS A N 1
ATOM 835 C CA . LYS A 1 107 ? 10.259 10.609 -6.337 1.00 87.31 107 LYS A CA 1
ATOM 836 C C . LYS A 1 107 ? 11.746 10.559 -6.621 1.00 87.31 107 LYS A C 1
ATOM 838 O O . LYS A 1 107 ? 12.419 11.582 -6.503 1.00 87.31 107 LYS A O 1
ATOM 843 N N . GLU A 1 108 ? 12.259 9.380 -6.942 1.00 86.44 108 GLU A N 1
ATOM 844 C CA . GLU A 1 108 ? 13.698 9.152 -7.052 1.00 86.44 108 GLU A CA 1
ATOM 845 C C . GLU A 1 108 ? 14.210 9.319 -8.493 1.00 86.44 108 GLU A C 1
ATOM 847 O O . GLU A 1 108 ? 15.379 9.655 -8.694 1.00 86.44 108 GLU A O 1
ATOM 852 N N . LEU A 1 109 ? 13.360 9.115 -9.506 1.00 86.06 109 LEU A N 1
ATOM 853 C CA . LEU A 1 109 ? 13.726 9.245 -10.917 1.00 86.06 109 LEU A CA 1
ATOM 854 C C . LEU A 1 109 ? 13.225 10.555 -11.530 1.00 86.06 109 LEU A C 1
ATOM 856 O O . LEU A 1 109 ? 12.159 11.068 -11.215 1.00 86.06 109 LEU A O 1
ATOM 860 N N . LYS A 1 110 ? 14.014 11.089 -12.469 1.00 80.06 110 LYS A N 1
ATOM 861 C CA . LYS A 1 110 ? 13.690 12.318 -13.217 1.00 80.06 110 LYS A CA 1
ATOM 862 C C . LYS A 1 110 ? 12.886 12.062 -14.493 1.00 80.06 110 LYS A C 1
ATOM 864 O O . LYS A 1 110 ? 12.439 13.012 -15.130 1.00 80.06 110 LYS A O 1
ATOM 869 N N . GLU A 1 111 ? 12.757 10.801 -14.889 1.00 86.56 111 GLU A N 1
ATOM 870 C CA . GLU A 1 111 ? 12.132 10.376 -16.138 1.00 86.56 111 GLU A CA 1
ATOM 871 C C . GLU A 1 111 ? 10.919 9.496 -15.849 1.00 86.56 111 GLU A C 1
ATOM 873 O O . GLU A 1 111 ? 10.872 8.792 -14.839 1.00 86.56 111 GLU A O 1
ATOM 878 N N . ALA A 1 112 ? 9.943 9.521 -16.758 1.00 85.19 112 ALA A N 1
ATOM 879 C CA . ALA A 1 112 ? 8.795 8.634 -16.674 1.00 85.19 112 ALA A CA 1
ATOM 880 C C . ALA A 1 112 ? 9.249 7.172 -16.805 1.00 85.19 112 ALA A C 1
ATOM 882 O O . ALA A 1 112 ? 9.964 6.814 -17.741 1.00 85.19 112 ALA A O 1
ATOM 883 N N . ALA A 1 113 ? 8.793 6.329 -15.883 1.00 89.38 113 ALA A N 1
ATOM 884 C CA . ALA A 1 113 ? 9.111 4.911 -15.846 1.00 89.38 113 ALA A CA 1
ATOM 885 C C . ALA A 1 113 ? 7.831 4.071 -15.826 1.00 89.38 113 ALA A C 1
ATOM 887 O O . ALA A 1 113 ? 6.784 4.505 -15.345 1.00 89.38 113 ALA A O 1
ATOM 888 N N . VAL A 1 114 ? 7.935 2.849 -16.342 1.00 92.69 114 VAL A N 1
ATOM 889 C CA . VAL A 1 114 ? 6.859 1.854 -16.330 1.00 92.69 114 VAL A CA 1
ATOM 890 C C . VAL A 1 114 ? 7.369 0.550 -15.733 1.00 92.69 114 VAL A C 1
ATOM 892 O O . VAL A 1 114 ? 8.555 0.226 -15.848 1.00 92.69 114 VAL A O 1
ATOM 895 N N . THR A 1 115 ? 6.475 -0.216 -15.113 1.00 95.44 115 THR A N 1
ATOM 896 C CA . THR A 1 115 ? 6.817 -1.511 -14.524 1.00 95.44 115 THR A CA 1
ATOM 897 C C . THR A 1 115 ? 7.211 -2.504 -15.617 1.00 95.44 115 THR A C 1
ATOM 899 O O . THR A 1 115 ? 6.371 -2.988 -16.372 1.00 95.44 115 THR A O 1
ATOM 902 N N . ALA A 1 116 ? 8.500 -2.836 -15.702 1.00 97.19 116 ALA A N 1
ATOM 903 C CA . ALA A 1 116 ? 8.990 -3.877 -16.607 1.00 97.19 116 ALA A CA 1
ATOM 904 C C . ALA A 1 116 ? 8.800 -5.285 -16.022 1.00 97.19 116 ALA A C 1
ATOM 906 O O . ALA A 1 116 ? 8.586 -6.258 -16.744 1.00 97.19 116 ALA A O 1
ATOM 907 N N . THR A 1 117 ? 8.919 -5.423 -14.701 1.00 97.75 117 THR A N 1
ATOM 908 C CA . THR A 1 117 ? 8.778 -6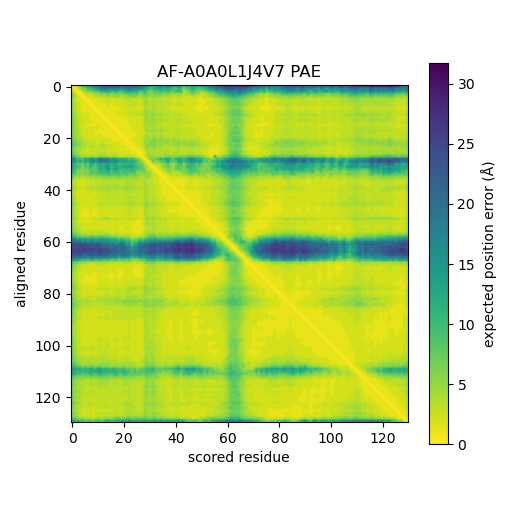.698 -13.994 1.00 97.75 117 THR A CA 1
ATOM 909 C C . THR A 1 117 ? 8.350 -6.438 -12.557 1.00 97.75 117 THR A C 1
ATOM 911 O O . THR A 1 117 ? 8.921 -5.580 -11.889 1.00 97.75 117 THR A O 1
ATOM 914 N N . LEU A 1 118 ? 7.396 -7.230 -12.068 1.00 98.00 118 LEU A N 1
ATOM 915 C CA . LEU A 1 118 ? 6.980 -7.244 -10.671 1.00 98.00 118 LEU A CA 1
ATOM 916 C C . LEU A 1 118 ? 7.033 -8.681 -10.147 1.00 98.00 118 LEU A C 1
ATOM 918 O O . LEU A 1 118 ? 6.361 -9.567 -10.669 1.00 98.00 118 LEU A O 1
ATOM 922 N N . ASN A 1 119 ? 7.829 -8.911 -9.103 1.00 98.19 119 ASN A N 1
ATOM 923 C CA . ASN A 1 119 ? 7.954 -10.215 -8.454 1.00 98.19 119 ASN A CA 1
ATOM 924 C C . ASN A 1 119 ? 7.367 -10.142 -7.043 1.00 98.19 119 ASN A C 1
ATOM 926 O O . ASN A 1 119 ? 7.931 -9.484 -6.171 1.00 98.19 119 ASN A O 1
ATOM 930 N N . VAL A 1 120 ? 6.258 -10.845 -6.803 1.00 97.94 120 VAL A N 1
ATOM 931 C CA . VAL A 1 120 ? 5.563 -10.844 -5.505 1.00 97.94 120 VAL A CA 1
ATOM 932 C C . VAL A 1 120 ? 5.586 -12.241 -4.893 1.00 97.94 120 VAL A C 1
ATOM 934 O O . VAL A 1 120 ? 5.189 -13.218 -5.521 1.00 97.94 120 VAL A O 1
ATOM 937 N N . SER A 1 121 ? 6.035 -12.338 -3.640 1.00 98.19 121 SER A N 1
ATOM 938 C CA . SER A 1 121 ? 6.001 -13.573 -2.848 1.00 98.19 121 SER A CA 1
ATOM 939 C C . SER A 1 121 ? 5.001 -13.447 -1.700 1.00 98.19 121 SER A C 1
ATOM 941 O O . SER A 1 121 ? 5.262 -12.752 -0.719 1.00 98.19 121 SER A O 1
ATOM 943 N N . TYR A 1 122 ? 3.881 -14.162 -1.782 1.00 97.94 122 TYR A N 1
ATOM 944 C CA . TYR A 1 122 ? 2.853 -14.172 -0.738 1.00 97.94 122 TYR A CA 1
ATOM 945 C C . TYR A 1 122 ? 3.261 -15.091 0.411 1.00 97.94 122 TYR A C 1
ATOM 947 O O . TYR A 1 122 ? 3.453 -16.291 0.228 1.00 97.94 122 TYR A O 1
ATOM 955 N N . ARG A 1 123 ? 3.422 -14.522 1.609 1.00 97.88 123 ARG A N 1
ATOM 956 C CA . ARG A 1 123 ? 3.894 -15.262 2.794 1.00 97.88 123 ARG A CA 1
ATOM 957 C C . ARG A 1 123 ? 2.776 -15.650 3.751 1.00 97.88 123 ARG A C 1
ATOM 959 O O . ARG A 1 123 ? 2.887 -16.666 4.428 1.00 97.88 123 ARG A O 1
ATOM 966 N N . ARG A 1 124 ? 1.736 -14.824 3.841 1.00 97.94 124 ARG A N 1
ATOM 967 C CA . ARG A 1 124 ? 0.552 -15.023 4.683 1.00 97.94 124 ARG A CA 1
ATOM 968 C C . ARG A 1 124 ? -0.656 -14.382 3.998 1.00 97.94 124 ARG A C 1
ATOM 970 O O . ARG A 1 124 ? -0.460 -13.400 3.279 1.00 97.94 1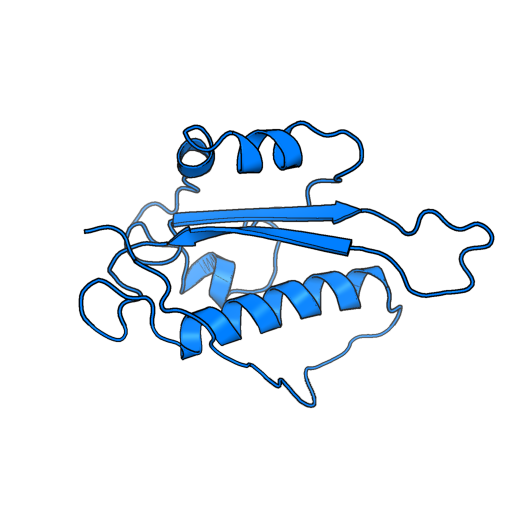24 ARG A O 1
ATOM 977 N N . PRO A 1 125 ? -1.869 -14.914 4.203 1.00 97.12 125 PRO A N 1
ATOM 978 C CA . PRO A 1 125 ? -3.077 -14.281 3.697 1.00 97.12 125 PRO A CA 1
ATOM 979 C C . PRO A 1 125 ? -3.327 -12.940 4.404 1.00 97.12 125 PRO A C 1
ATOM 981 O O . PRO A 1 125 ? -2.967 -12.770 5.571 1.00 97.12 125 PRO A O 1
ATOM 984 N N . VAL A 1 126 ? -3.957 -12.002 3.695 1.00 97.62 126 VAL A N 1
ATOM 985 C CA . VAL A 1 126 ? -4.381 -10.703 4.236 1.00 97.62 126 VAL A CA 1
ATOM 986 C C . VAL A 1 126 ? -5.890 -10.743 4.411 1.00 97.62 126 VAL A C 1
ATOM 988 O O . VAL A 1 126 ? -6.610 -10.923 3.431 1.00 97.62 126 VAL A O 1
ATOM 991 N N . ALA A 1 127 ? -6.356 -10.613 5.650 1.00 97.25 127 ALA A N 1
ATOM 992 C CA . ALA A 1 127 ? -7.781 -10.609 5.949 1.00 97.25 127 ALA A CA 1
ATOM 993 C C . ALA A 1 127 ? -8.443 -9.315 5.456 1.00 97.25 127 ALA A C 1
ATOM 995 O O . ALA A 1 127 ? -7.871 -8.229 5.578 1.00 97.25 127 ALA A O 1
ATOM 996 N N . THR A 1 128 ? -9.651 -9.437 4.927 1.00 96.62 128 THR A N 1
ATOM 997 C CA . THR A 1 128 ? -10.565 -8.320 4.666 1.00 96.62 128 THR A CA 1
ATOM 998 C C . THR A 1 128 ? -11.568 -8.193 5.819 1.00 96.62 128 THR A C 1
ATOM 1000 O O . THR A 1 128 ? -11.764 -9.150 6.575 1.00 96.62 128 THR A O 1
ATOM 1003 N N . PRO A 1 129 ? -12.175 -7.009 6.025 1.00 92.88 129 PRO A N 1
ATOM 1004 C CA . PRO A 1 129 ? -13.269 -6.866 6.982 1.00 92.88 129 PRO A CA 1
ATOM 1005 C C . PRO A 1 129 ? -14.456 -7.757 6.603 1.00 92.88 129 PRO A C 1
ATOM 1007 O O . PRO A 1 129 ? -14.702 -7.965 5.416 1.00 92.88 129 PRO A O 1
ATOM 1010 N N . ALA A 1 130 ? -15.176 -8.248 7.614 1.00 73.81 130 ALA A N 1
ATOM 1011 C CA . ALA A 1 130 ? -16.433 -8.976 7.440 1.00 73.81 130 ALA A CA 1
ATOM 1012 C C . ALA A 1 130 ? -17.603 -8.041 7.101 1.00 73.81 130 ALA A C 1
ATOM 1014 O O . ALA A 1 130 ? -17.567 -6.869 7.547 1.00 73.81 130 ALA A O 1
#

Organism: Aspergillus nomiae NRRL (strain ATCC 15546 / NRRL 13137 / CBS 260.88 / M93) (NCBI:txid1509407)

Secondary structure (DSSP, 8-state):
------GGGGTT-HHHHHHHT-TTSEEPPPTTT---HIIIIIS-STTSEEEEEEEEE----SS--S---EEEEEEEE-GGGEEETTEE-HHHHHHHHHHHHHHHHHHH-SS----S-------S--BPP-

Solvent-accessible surface area (backbone atoms only — not comparable to full-atom values): 8015 Å² total; per-residue (Å²): 131,88,80,68,78,44,65,70,74,43,67,89,38,67,73,51,45,56,51,75,71,32,87,70,41,43,74,49,84,48,60,94,74,52,84,53,51,60,65,52,51,73,35,39,38,86,40,29,40,26,18,74,51,43,27,39,27,76,50,89,62,82,76,81,83,63,88,59,58,49,64,48,74,47,74,39,66,18,52,71,40,48,65,47,96,56,24,47,21,65,70,57,55,52,50,52,51,52,53,51,50,48,56,41,47,63,73,70,43,96,64,94,82,77,89,86,77,87,89,84,82,86,86,70,90,49,74,30,51,131

Sequence (130 aa):
MSRQEHLIDFTPYPWCQQIISSPSWHPQTTRSTSTNRLFTETLWTDVTIRAHASFYKPPTASPPTETGGEVRLLVSLGAGLDGHPGYCHGGILALIFDDTIHELVEKELKEAAVTATLNVSYRRPVATPA

Foldseek 3Di:
DDQDAPPVVQVVPVVSVCQVVDPQWAKDDDLVPDPPCCVNPVQRDPAGWRHKIKTKGADPDPPPPDQDIDMDIDTAGHQVQDPDGFFGDVVVVQVVVLVRVLVSCVVRDPDDDDDPDGDDDDDDTDGHDD

Radius of gyration: 15.57 Å; Cα contacts (8 Å, |Δi|>4): 173; chains: 1; bounding box: 48×31×34 Å